Protein AF-F4S327-F1 (afdb_monomer)

Solvent-accessible surface area (backbone atoms only — not comparable to full-atom values): 8003 Å² total; per-residue (Å²): 135,53,72,69,57,54,55,49,52,53,52,51,50,54,51,50,44,52,51,53,43,50,54,42,54,59,46,53,75,54,45,74,57,50,72,74,72,38,61,61,38,46,97,85,44,85,45,46,71,58,32,51,51,44,48,45,53,50,34,20,69,54,61,69,42,65,58,43,91,78,76,52,58,66,73,73,80,48,72,47,36,44,50,41,55,52,51,44,50,47,54,48,54,67,28,57,28,98,57,45,70,56,53,60,67,42,46,64,57,53,52,49,51,51,52,52,51,43,45,70,80,37,71,80,70,76,56,49,72,82,70,57,76,69,72,76,87,123

Sequence (138 aa):
MSFQGMMNAIREFHRAEYKAVSQLFERMEEMHRIDYEVDHLEEDASNWTSWRNSTEDAIAWLTGVDDYLDVNRPIVATTVNLVIDRLALDIIRRTIHDNHDEIIREAPRARQAITCLRRHFDPYATGRLERGEGRLYR

Foldseek 3Di:
DDPVVVVVVVVVVVVVQVVLLVLLVVLVVVVVVLLVQAAAQDPVSPCVVVNVVSLQVSLCVNLVFHPCVHPRQDDPPGPSSVSSNVVSVVSCQSRHDPCVVVVVVCVVVVVVVVVVVCCVVPVPPPCCVVVVVPPPDD

pLDDT: mean 80.79, std 10.5, range [40.31, 92.25]

Mean predicted aligned error: 11.02 Å

Secondary structure (DSSP, 8-state):
--HHHHHHHHHHHHHHHHHHHHHHHHHHHTHHHHHHHSPPPPTT-TTHHHHHHHHHHHHHHHHS-TTTTTT-PPPS-SHHHHHHHHHHHHHHHHHH-TTHHHHHHHHHHHHHHHHHHHHHH-TT--STTTTTTT----

Structure (mmCIF, N/CA/C/O backbone):
data_AF-F4S327-F1
#
_entry.id   AF-F4S327-F1
#
loop_
_atom_site.group_PDB
_atom_site.id
_atom_site.type_symbol
_atom_site.label_atom_id
_atom_site.label_alt_id
_atom_site.label_comp_id
_atom_site.label_asym_id
_atom_site.label_entity_id
_atom_site.label_seq_id
_atom_site.pdbx_PDB_ins_code
_atom_site.Cartn_x
_atom_site.Cartn_y
_atom_site.Cartn_z
_atom_site.occupancy
_atom_site.B_iso_or_equiv
_atom_site.auth_seq_id
_atom_site.auth_comp_id
_atom_site.auth_asym_id
_atom_site.auth_atom_id
_atom_site.pdbx_PDB_model_num
ATOM 1 N N . MET A 1 1 ? -11.753 17.635 34.214 1.00 61.19 1 MET A N 1
ATOM 2 C CA . MET A 1 1 ? -11.743 16.262 33.662 1.00 61.19 1 MET A CA 1
ATOM 3 C C . MET A 1 1 ? -11.314 15.326 34.788 1.00 61.19 1 MET A C 1
ATOM 5 O O . MET A 1 1 ? -10.283 15.598 35.388 1.00 61.19 1 MET A O 1
ATOM 9 N N . SER A 1 2 ? -12.124 14.337 35.180 1.00 90.88 2 SER A N 1
ATOM 10 C CA . SER A 1 2 ? -11.801 13.467 36.326 1.00 90.88 2 SER A CA 1
ATOM 11 C C . SER A 1 2 ? -10.845 12.340 35.919 1.00 90.88 2 SER A C 1
ATOM 13 O O . SER A 1 2 ? -10.860 11.906 34.769 1.00 90.88 2 SER A O 1
ATOM 15 N N . PHE A 1 3 ? -10.044 11.836 36.864 1.00 86.94 3 PHE A N 1
ATOM 16 C CA . PHE A 1 3 ? -9.153 10.688 36.640 1.00 86.94 3 PHE A CA 1
ATOM 17 C C . PHE A 1 3 ? -9.917 9.463 36.105 1.00 86.94 3 PHE A C 1
ATOM 19 O O . PHE A 1 3 ? -9.490 8.830 35.144 1.00 86.94 3 PHE A O 1
ATOM 26 N N . GLN A 1 4 ? -11.111 9.197 36.649 1.00 88.25 4 GLN A N 1
ATOM 27 C CA . GLN A 1 4 ? -11.998 8.134 36.167 1.00 88.25 4 GLN A CA 1
ATOM 28 C C . GLN A 1 4 ? -12.447 8.359 34.712 1.00 88.25 4 GLN A C 1
ATOM 30 O O . GLN A 1 4 ? -12.478 7.416 33.926 1.00 88.25 4 GLN A O 1
ATOM 35 N N . GLY A 1 5 ? -12.761 9.605 34.336 1.00 86.38 5 GLY A N 1
ATOM 36 C CA . GLY A 1 5 ? -13.117 9.958 32.959 1.00 86.38 5 GLY A CA 1
ATOM 37 C C . GLY A 1 5 ? -11.954 9.760 31.986 1.00 86.38 5 GLY A C 1
ATOM 38 O O . GLY A 1 5 ? -12.148 9.216 30.905 1.00 86.38 5 GLY A O 1
ATOM 39 N N . MET A 1 6 ? -10.735 10.118 32.400 1.00 87.19 6 MET A N 1
ATOM 40 C CA . MET A 1 6 ? -9.518 9.904 31.610 1.00 87.19 6 MET A CA 1
ATOM 41 C C . MET A 1 6 ? -9.233 8.409 31.396 1.00 87.19 6 MET A C 1
ATOM 43 O O . MET A 1 6 ? -8.991 7.984 30.271 1.00 87.19 6 MET A O 1
ATOM 47 N N . MET A 1 7 ? -9.333 7.592 32.449 1.00 91.44 7 MET A N 1
ATOM 48 C CA . MET A 1 7 ? -9.129 6.141 32.352 1.00 91.44 7 MET A CA 1
ATOM 49 C C . MET A 1 7 ? -10.174 5.449 31.469 1.00 91.44 7 MET A C 1
ATOM 51 O O . MET A 1 7 ? -9.843 4.502 30.754 1.00 91.44 7 MET A O 1
ATOM 55 N N . ASN A 1 8 ? -11.426 5.915 31.491 1.00 91.19 8 ASN A N 1
ATOM 56 C CA . ASN A 1 8 ? -12.463 5.406 30.594 1.00 91.19 8 ASN A CA 1
ATOM 57 C C . ASN A 1 8 ? -12.175 5.777 29.133 1.00 91.19 8 ASN A C 1
ATOM 59 O O . ASN A 1 8 ? -12.229 4.896 28.281 1.00 91.19 8 ASN A O 1
ATOM 63 N N . ALA A 1 9 ? -11.771 7.022 28.863 1.00 87.44 9 ALA A N 1
ATOM 64 C CA . ALA A 1 9 ? -11.407 7.466 27.517 1.00 87.44 9 ALA A CA 1
ATOM 65 C C . ALA A 1 9 ? -10.223 6.668 26.938 1.00 87.44 9 ALA A C 1
ATOM 67 O O . ALA A 1 9 ? -10.273 6.234 25.790 1.00 87.44 9 ALA A O 1
ATOM 68 N N . ILE A 1 10 ? -9.191 6.394 27.747 1.00 87.50 10 ILE A N 1
ATOM 69 C CA . ILE A 1 10 ? -8.048 5.557 27.341 1.00 87.50 10 ILE A CA 1
ATOM 70 C C . ILE A 1 10 ? -8.506 4.133 26.987 1.00 87.50 10 ILE A C 1
ATOM 72 O O . ILE A 1 10 ? -8.095 3.572 25.973 1.00 87.50 10 ILE A O 1
ATOM 76 N N . ARG A 1 11 ? -9.385 3.533 27.800 1.00 90.31 11 ARG A N 1
ATOM 77 C CA . ARG A 1 11 ? -9.910 2.183 27.533 1.00 90.31 11 ARG A CA 1
ATOM 78 C C . ARG A 1 11 ? -10.760 2.124 26.270 1.00 90.31 11 ARG A C 1
ATOM 80 O O . ARG A 1 11 ? -10.669 1.143 25.536 1.00 90.31 11 ARG A O 1
ATOM 87 N N . GLU A 1 12 ? -11.597 3.127 26.035 1.00 91.62 12 GLU A N 1
ATOM 88 C CA . GLU A 1 12 ? -12.409 3.217 24.820 1.00 91.62 12 GLU A CA 1
ATOM 89 C C . GLU A 1 12 ? -11.533 3.370 23.579 1.00 91.62 12 GLU A C 1
ATOM 91 O O . GLU A 1 12 ? -11.734 2.638 22.611 1.00 91.62 12 GLU A O 1
ATOM 96 N N . PHE A 1 13 ? -10.507 4.222 23.648 1.00 88.19 13 PHE A N 1
ATOM 97 C CA . PHE A 1 13 ? -9.531 4.390 22.576 1.00 88.19 13 PHE A CA 1
ATOM 98 C C . PHE A 1 13 ? -8.834 3.069 22.220 1.00 88.19 13 PHE A C 1
ATOM 100 O O . PHE A 1 13 ? -8.895 2.635 21.072 1.00 88.19 13 PHE A O 1
ATOM 107 N N . HIS A 1 14 ? -8.269 2.359 23.202 1.00 87.56 14 HIS A N 1
ATOM 108 C CA . HIS A 1 14 ? -7.599 1.079 22.939 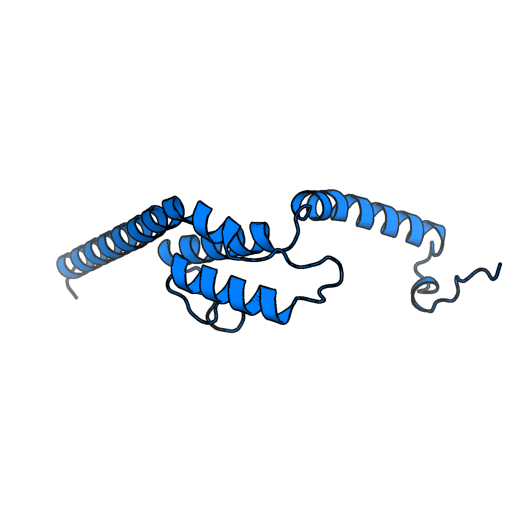1.00 87.56 14 HIS A CA 1
ATOM 109 C C . HIS A 1 14 ? -8.542 -0.003 22.403 1.00 87.56 14 HIS A C 1
ATOM 111 O O . HIS A 1 14 ? -8.143 -0.812 21.568 1.00 87.56 14 HIS A O 1
ATOM 117 N N . ARG A 1 15 ? -9.800 -0.034 22.859 1.00 90.81 15 ARG A N 1
ATOM 118 C CA . ARG A 1 15 ? -10.804 -0.959 22.310 1.00 90.81 15 ARG A CA 1
ATOM 119 C C . ARG A 1 15 ? -11.125 -0.642 20.854 1.00 90.81 15 ARG A C 1
ATOM 121 O O . ARG A 1 15 ? -11.276 -1.571 20.063 1.00 90.81 15 ARG A O 1
ATOM 128 N N . ALA A 1 16 ? -11.235 0.639 20.510 1.00 89.56 16 ALA A N 1
ATOM 129 C CA . ALA A 1 16 ? -11.465 1.072 19.139 1.00 89.56 16 ALA A CA 1
ATOM 130 C C . ALA A 1 16 ? -10.275 0.711 18.238 1.00 89.56 16 ALA A C 1
ATOM 132 O O . ALA A 1 16 ? -10.485 0.109 17.187 1.00 89.56 16 ALA A O 1
ATOM 133 N N . GLU A 1 17 ? -9.042 0.982 18.681 1.00 88.31 17 GLU A N 1
ATOM 134 C CA . GLU A 1 17 ? -7.831 0.590 17.949 1.00 88.31 17 GLU A CA 1
ATOM 135 C C . GLU A 1 17 ? -7.757 -0.923 17.740 1.00 88.31 17 GLU A C 1
ATOM 137 O O . GLU A 1 17 ? -7.559 -1.375 16.616 1.00 88.31 17 GLU A O 1
ATOM 142 N N . TYR A 1 18 ? -7.969 -1.716 18.794 1.00 89.56 18 TYR A N 1
ATOM 143 C CA . TYR A 1 18 ? -7.938 -3.175 18.696 1.00 89.56 18 TYR A CA 1
ATOM 144 C C . TYR A 1 18 ? -8.964 -3.703 17.689 1.00 89.56 18 TYR A C 1
ATOM 146 O O . TYR A 1 18 ? -8.645 -4.566 16.869 1.00 89.56 18 TYR A O 1
ATOM 154 N N . LYS A 1 19 ? -10.193 -3.171 17.720 1.00 92.25 19 LYS A N 1
ATOM 155 C CA . LYS A 1 19 ? -11.249 -3.569 16.785 1.00 92.25 19 LYS A CA 1
ATOM 156 C C . LYS A 1 19 ? -10.890 -3.203 15.344 1.00 92.25 19 LYS A C 1
ATOM 158 O O . LYS A 1 19 ? -11.057 -4.039 14.464 1.00 92.25 19 LYS A O 1
ATOM 163 N N . ALA A 1 20 ? -10.380 -1.994 15.114 1.00 88.88 20 ALA A N 1
ATOM 164 C CA . ALA A 1 20 ? -9.966 -1.546 13.787 1.00 88.88 20 ALA A CA 1
ATOM 165 C C . ALA A 1 20 ? -8.815 -2.402 13.233 1.00 88.88 20 ALA A C 1
ATOM 167 O O . ALA A 1 20 ? -8.884 -2.872 12.103 1.00 88.88 20 ALA A O 1
ATOM 168 N N . VAL A 1 21 ? -7.796 -2.678 14.052 1.00 89.25 21 VAL A N 1
ATOM 169 C CA . VAL A 1 21 ? -6.684 -3.559 13.671 1.00 89.25 21 VAL A CA 1
ATOM 170 C C . VAL A 1 21 ? -7.178 -4.971 13.355 1.00 89.25 21 VAL A C 1
ATOM 172 O O . VAL A 1 21 ? -6.779 -5.536 12.344 1.00 89.25 21 VAL A O 1
ATOM 175 N N . SER A 1 22 ? -8.074 -5.527 14.173 1.00 89.00 22 SER A N 1
ATOM 176 C CA . SER A 1 22 ? -8.621 -6.873 13.940 1.00 89.00 22 SER A CA 1
ATOM 177 C C . SER A 1 22 ? -9.361 -6.960 12.601 1.00 89.00 22 SER A C 1
ATOM 179 O O . SER A 1 22 ? -9.140 -7.898 11.848 1.00 89.00 22 SER A O 1
ATOM 181 N N . GLN A 1 23 ? -10.157 -5.942 12.255 1.00 89.50 23 GLN A N 1
ATOM 182 C CA . GLN A 1 23 ? -10.851 -5.875 10.963 1.00 89.50 23 GLN A CA 1
ATOM 183 C C . GLN A 1 23 ? -9.886 -5.782 9.775 1.00 89.50 23 GLN A C 1
ATOM 185 O O . GLN A 1 23 ? -10.134 -6.385 8.735 1.00 89.50 23 GLN A O 1
ATOM 190 N N . LEU A 1 24 ? -8.780 -5.045 9.915 1.00 88.94 24 LEU A N 1
ATOM 191 C CA . LEU A 1 24 ? -7.744 -4.988 8.879 1.00 88.94 24 LEU A CA 1
ATOM 192 C C . LEU A 1 24 ? -7.086 -6.358 8.671 1.00 88.94 24 LEU A C 1
ATOM 194 O O . LEU A 1 24 ? -6.872 -6.760 7.531 1.00 88.94 24 LEU A O 1
ATOM 198 N N . PHE A 1 25 ? -6.812 -7.094 9.751 1.00 86.50 25 PHE A N 1
ATOM 199 C CA . PHE A 1 25 ? -6.279 -8.455 9.660 1.00 86.50 25 PHE A CA 1
ATOM 200 C C . PHE A 1 25 ? -7.272 -9.440 9.038 1.00 86.50 25 PHE A C 1
ATOM 202 O O . PHE A 1 25 ? -6.858 -10.263 8.233 1.00 86.50 25 PHE A O 1
ATOM 209 N N . GLU A 1 26 ? -8.567 -9.337 9.340 1.00 87.50 26 GLU A N 1
ATOM 210 C CA . GLU A 1 26 ? -9.593 -10.148 8.668 1.00 87.50 26 GLU A CA 1
ATOM 211 C C . GLU A 1 26 ? -9.583 -9.901 7.150 1.00 87.50 26 GLU A C 1
ATOM 213 O O . GLU A 1 26 ? -9.583 -10.846 6.366 1.00 87.50 26 GLU A O 1
ATOM 218 N N . ARG A 1 27 ? -9.469 -8.639 6.711 1.00 83.44 27 ARG A N 1
ATOM 219 C CA . ARG A 1 27 ? -9.353 -8.315 5.278 1.00 83.44 27 ARG A CA 1
ATOM 220 C C . ARG A 1 27 ? -8.049 -8.813 4.652 1.00 83.44 27 ARG A C 1
ATOM 222 O O . ARG A 1 27 ? -8.041 -9.156 3.474 1.00 83.44 27 ARG A O 1
ATOM 229 N N . MET A 1 28 ? -6.955 -8.899 5.415 1.00 81.12 28 MET A N 1
ATOM 230 C CA . MET A 1 28 ? -5.713 -9.505 4.919 1.00 81.12 28 MET A CA 1
ATOM 231 C C . MET A 1 28 ? -5.872 -10.979 4.554 1.00 81.12 28 MET A C 1
ATOM 233 O O . MET A 1 28 ? -5.159 -11.459 3.675 1.00 81.12 28 MET A O 1
ATOM 237 N N . GLU A 1 29 ? -6.766 -11.722 5.207 1.00 82.44 29 GLU A N 1
ATOM 238 C CA . GLU A 1 29 ? -6.988 -13.129 4.847 1.00 82.44 29 GLU A CA 1
ATOM 239 C C . GLU A 1 29 ? -7.509 -13.256 3.405 1.00 82.44 29 GLU A C 1
ATOM 241 O O . GLU A 1 29 ? -7.234 -14.240 2.714 1.00 82.44 29 GLU A O 1
ATOM 246 N N . GLU A 1 30 ? -8.165 -12.211 2.900 1.00 78.06 30 GLU A N 1
ATOM 247 C CA . GLU A 1 30 ? -8.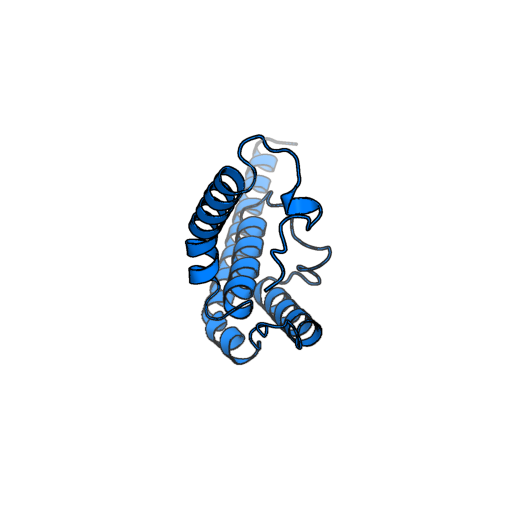640 -12.096 1.523 1.00 78.06 30 GLU A CA 1
ATOM 248 C C . GLU A 1 30 ? -7.601 -11.511 0.548 1.00 78.06 30 GLU A C 1
ATOM 250 O O . GLU A 1 30 ? -7.864 -11.440 -0.651 1.00 78.06 30 GLU A O 1
ATOM 255 N N . MET A 1 31 ? -6.398 -11.151 1.011 1.00 74.50 31 MET A N 1
ATOM 256 C CA . MET A 1 31 ? -5.352 -10.502 0.201 1.00 74.50 31 MET A CA 1
ATOM 257 C C . MET A 1 31 ? -4.895 -11.348 -0.995 1.00 74.50 31 MET A C 1
ATOM 259 O O . MET A 1 31 ? -4.488 -10.808 -2.016 1.00 74.50 31 MET A O 1
ATOM 263 N N . HIS A 1 32 ? -5.049 -12.672 -0.918 1.00 70.25 32 HIS A N 1
ATOM 264 C CA . HIS A 1 32 ? -4.800 -13.573 -2.044 1.00 70.25 32 HIS A CA 1
ATOM 265 C C . HIS A 1 32 ? -5.669 -13.267 -3.274 1.00 70.25 32 HIS A C 1
ATOM 267 O O . HIS A 1 32 ? -5.301 -13.685 -4.360 1.00 70.25 32 HIS A O 1
ATOM 273 N N . ARG A 1 33 ? -6.813 -12.579 -3.128 1.00 69.44 33 ARG A N 1
ATOM 274 C CA . ARG A 1 33 ? -7.661 -12.140 -4.251 1.00 69.44 33 ARG A CA 1
ATOM 275 C C . ARG A 1 33 ? -7.082 -10.926 -4.974 1.00 69.44 33 ARG A C 1
ATOM 277 O O . ARG A 1 33 ? -7.178 -10.855 -6.191 1.00 69.44 33 ARG A O 1
ATOM 284 N N . ILE A 1 34 ? -6.437 -10.025 -4.232 1.00 67.50 34 ILE A N 1
ATOM 285 C CA . ILE A 1 34 ? -5.791 -8.820 -4.771 1.00 67.50 34 ILE A CA 1
ATOM 286 C C . ILE A 1 34 ? -4.639 -9.208 -5.703 1.00 67.50 34 ILE A C 1
ATOM 288 O O . ILE A 1 34 ? -4.518 -8.647 -6.788 1.00 67.50 34 ILE A O 1
ATOM 292 N N . ASP A 1 35 ? -3.858 -10.224 -5.320 1.00 63.75 35 ASP A N 1
ATOM 293 C CA . ASP A 1 35 ? -2.740 -10.745 -6.121 1.00 63.75 35 ASP A CA 1
ATOM 294 C C . ASP A 1 35 ? -3.184 -11.291 -7.503 1.00 63.75 35 ASP A C 1
ATOM 296 O O . ASP A 1 35 ? -2.346 -11.464 -8.381 1.00 63.75 35 ASP A O 1
ATOM 300 N N . TYR A 1 36 ? -4.482 -11.557 -7.725 1.00 61.06 36 TYR A N 1
ATOM 301 C CA . TYR A 1 36 ? -5.018 -11.970 -9.034 1.00 61.06 36 TYR A CA 1
ATOM 302 C C . TYR A 1 36 ? -5.651 -10.832 -9.845 1.00 61.06 36 TYR A C 1
ATOM 304 O O . TYR A 1 36 ? -5.882 -11.011 -11.040 1.00 61.06 36 TYR A O 1
ATOM 312 N N . GLU A 1 37 ? -5.982 -9.706 -9.214 1.00 70.62 37 GLU A N 1
ATOM 313 C CA . GLU A 1 37 ? -6.741 -8.613 -9.840 1.00 70.62 37 GLU A CA 1
ATOM 314 C C . GLU A 1 37 ? -5.870 -7.393 -10.172 1.00 70.62 37 GLU A C 1
ATOM 316 O O . GLU A 1 37 ? -6.263 -6.573 -11.001 1.00 70.62 37 GLU A O 1
ATOM 321 N N . VAL A 1 38 ? -4.688 -7.275 -9.558 1.00 78.69 38 VAL A N 1
ATOM 322 C CA . VAL A 1 38 ? -3.745 -6.179 -9.806 1.00 78.69 38 VAL A CA 1
ATOM 323 C C . VAL A 1 38 ? -2.597 -6.671 -10.680 1.00 78.69 38 VAL A C 1
ATOM 325 O O . VAL A 1 38 ? -1.793 -7.496 -10.252 1.00 78.69 38 VAL A O 1
ATOM 328 N N . ASP A 1 39 ? -2.503 -6.135 -11.897 1.00 76.06 39 ASP A N 1
ATOM 329 C CA . ASP A 1 39 ? -1.368 -6.396 -12.784 1.00 76.06 39 ASP A CA 1
ATOM 330 C C . ASP A 1 39 ? -0.059 -5.933 -12.135 1.00 76.06 39 ASP A C 1
ATOM 332 O O . ASP A 1 39 ? -0.020 -4.901 -11.462 1.00 76.06 39 ASP A O 1
ATOM 336 N N . HIS A 1 40 ? 1.034 -6.653 -12.379 1.00 85.00 40 HIS A N 1
ATOM 337 C CA . HIS A 1 40 ? 2.360 -6.182 -11.995 1.00 85.00 40 HIS A CA 1
ATOM 338 C C . HIS A 1 40 ? 2.791 -5.000 -12.873 1.00 85.00 40 HIS A C 1
ATOM 340 O O . HIS A 1 40 ? 2.458 -4.925 -14.060 1.00 85.00 40 HIS A O 1
ATOM 346 N N . LEU A 1 41 ? 3.551 -4.066 -12.304 1.00 84.00 41 LEU A N 1
ATOM 347 C CA . LEU A 1 41 ? 4.155 -2.981 -13.071 1.00 84.00 41 LEU A CA 1
ATOM 348 C C . LEU A 1 41 ? 5.206 -3.557 -14.033 1.00 84.00 41 LEU A C 1
ATOM 350 O O . LEU A 1 41 ? 6.112 -4.286 -13.623 1.00 84.00 41 LEU A O 1
ATOM 354 N N . GLU A 1 42 ? 5.083 -3.216 -15.313 1.00 82.38 42 GLU A N 1
ATOM 355 C CA . GLU A 1 42 ? 6.021 -3.645 -16.350 1.00 82.38 42 GLU A CA 1
ATOM 356 C C . GLU A 1 42 ? 7.409 -3.007 -16.158 1.00 82.38 42 GLU A C 1
ATOM 358 O O . GLU A 1 42 ? 7.539 -1.902 -15.625 1.00 82.38 42 GLU A O 1
ATOM 363 N N . GLU A 1 43 ? 8.463 -3.680 -16.634 1.00 80.44 43 GLU A N 1
ATOM 364 C CA . GLU A 1 43 ? 9.862 -3.231 -16.501 1.00 80.44 43 GLU A CA 1
ATOM 365 C C . GLU A 1 43 ? 10.127 -1.835 -17.090 1.00 80.44 43 GLU A C 1
ATOM 367 O O . GLU A 1 43 ? 10.956 -1.080 -16.575 1.00 80.44 43 GLU A O 1
ATOM 372 N N . ASP A 1 44 ? 9.434 -1.482 -18.172 1.00 80.88 44 ASP A N 1
ATOM 373 C CA . ASP A 1 44 ? 9.528 -0.181 -18.840 1.00 80.88 44 ASP A CA 1
ATOM 374 C C . ASP A 1 44 ? 8.494 0.838 -18.326 1.00 80.88 44 ASP A C 1
ATOM 376 O O . ASP A 1 44 ? 8.459 1.979 -18.795 1.00 80.88 44 ASP A O 1
ATOM 380 N N . ALA A 1 45 ? 7.678 0.431 -17.347 1.00 82.81 45 ALA A N 1
ATOM 381 C CA . ALA A 1 45 ? 6.552 1.167 -16.795 1.00 82.81 45 ALA A CA 1
ATOM 382 C C . ALA A 1 45 ? 5.487 1.573 -17.834 1.00 82.81 45 ALA A C 1
ATOM 384 O O . ALA A 1 45 ? 4.770 2.559 -17.621 1.00 82.81 45 ALA A O 1
ATOM 385 N N . SER A 1 46 ? 5.338 0.831 -18.941 1.00 86.81 46 SER A N 1
ATOM 386 C CA . SER A 1 46 ? 4.345 1.144 -19.982 1.00 86.81 46 SER A CA 1
ATOM 387 C C . SER A 1 46 ? 2.905 1.153 -19.441 1.00 86.81 46 SER A C 1
ATOM 389 O O . SER A 1 46 ? 2.073 1.958 -19.873 1.00 86.81 46 SER A O 1
ATOM 391 N N . ASN A 1 47 ? 2.633 0.323 -18.430 1.00 89.38 47 ASN A N 1
ATOM 392 C CA . ASN A 1 47 ? 1.336 0.183 -17.777 1.00 89.38 47 ASN A CA 1
ATOM 393 C C . ASN A 1 47 ? 1.182 1.030 -16.496 1.00 89.38 47 ASN A C 1
ATOM 395 O O . ASN A 1 47 ? 0.221 0.824 -15.754 1.00 89.38 47 ASN A O 1
ATOM 399 N N . TRP A 1 48 ? 2.062 2.012 -16.244 1.00 87.00 48 TRP A N 1
ATOM 400 C CA . TRP A 1 48 ? 2.097 2.813 -15.006 1.00 87.00 48 TRP A CA 1
ATOM 401 C C . TRP A 1 48 ? 0.730 3.325 -14.535 1.00 87.00 48 TRP A C 1
ATOM 403 O O . TRP A 1 48 ? 0.380 3.179 -13.367 1.00 87.00 48 TRP A O 1
ATOM 413 N N . THR A 1 49 ? -0.056 3.939 -15.425 1.00 88.56 49 THR A N 1
ATOM 414 C CA . THR A 1 49 ? -1.368 4.492 -15.055 1.00 88.56 49 THR A CA 1
ATOM 415 C C . THR A 1 49 ? -2.360 3.399 -14.671 1.00 88.56 49 THR A C 1
ATOM 417 O O . THR A 1 49 ? -3.124 3.592 -13.729 1.00 88.56 49 THR A O 1
ATOM 420 N N . SER A 1 50 ? -2.337 2.263 -15.374 1.00 88.38 50 SER A N 1
ATOM 421 C CA . SER A 1 50 ? -3.198 1.120 -15.064 1.00 88.38 50 SER A CA 1
ATOM 422 C C . SER A 1 50 ? -2.825 0.540 -13.705 1.00 88.38 50 SER A C 1
ATOM 424 O O . SER A 1 50 ? -3.666 0.514 -12.812 1.00 88.38 50 SER A O 1
ATOM 426 N N . TRP A 1 51 ? -1.540 0.213 -13.526 1.00 90.50 51 TRP A N 1
ATOM 427 C CA . TRP A 1 51 ? -0.985 -0.299 -12.275 1.00 90.50 51 TRP A CA 1
ATOM 428 C C . TRP A 1 51 ? -1.297 0.614 -11.090 1.00 90.50 51 TRP A C 1
ATOM 430 O O . TRP A 1 51 ? -1.744 0.146 -10.047 1.00 90.50 51 TRP A O 1
ATOM 440 N N . ARG A 1 52 ? -1.089 1.928 -11.241 1.00 89.69 52 ARG A N 1
ATOM 441 C CA . ARG A 1 52 ? -1.339 2.904 -10.175 1.00 89.69 52 ARG A CA 1
ATOM 442 C C . ARG A 1 52 ? -2.803 2.907 -9.758 1.00 89.69 52 ARG A C 1
ATOM 444 O O . ARG A 1 52 ? -3.067 2.887 -8.565 1.00 89.69 52 ARG A O 1
ATOM 451 N N . ASN A 1 53 ? -3.732 2.914 -10.714 1.00 90.19 53 ASN A N 1
ATOM 452 C CA . ASN A 1 53 ? -5.162 2.934 -10.409 1.00 90.19 53 ASN A CA 1
ATOM 453 C C . ASN A 1 53 ? -5.612 1.628 -9.739 1.00 90.19 53 ASN A C 1
ATOM 455 O O . ASN A 1 53 ? -6.251 1.676 -8.696 1.00 90.19 53 ASN A O 1
ATOM 459 N N . SER A 1 54 ? -5.218 0.468 -10.274 1.00 89.81 54 SER A N 1
ATOM 460 C CA . SER A 1 54 ? -5.585 -0.829 -9.687 1.00 89.81 54 SER A CA 1
ATOM 461 C C . SER A 1 54 ? -4.939 -1.059 -8.317 1.00 89.81 54 SER A C 1
ATOM 463 O O . SER A 1 54 ? -5.558 -1.626 -7.421 1.00 89.81 54 SER A O 1
ATOM 465 N N . THR A 1 55 ? -3.704 -0.588 -8.127 1.00 89.56 55 THR A N 1
ATOM 466 C CA . THR A 1 55 ? -3.008 -0.645 -6.834 1.00 89.56 55 THR A CA 1
ATOM 467 C C . THR A 1 55 ? -3.667 0.277 -5.813 1.00 89.56 55 THR A C 1
ATOM 469 O O . THR A 1 55 ? -3.824 -0.113 -4.659 1.00 89.56 55 THR A O 1
ATOM 472 N N . GLU A 1 56 ? -4.078 1.478 -6.221 1.00 90.75 56 GLU A N 1
ATOM 473 C CA . GLU A 1 56 ? -4.814 2.412 -5.367 1.00 90.75 56 GLU A CA 1
ATOM 474 C C . GLU A 1 56 ? -6.157 1.817 -4.926 1.00 90.75 56 GLU A C 1
ATOM 476 O O . GLU A 1 56 ? -6.434 1.764 -3.729 1.00 90.75 56 GLU A O 1
ATOM 481 N N . ASP A 1 57 ? -6.932 1.257 -5.860 1.00 90.62 57 ASP A N 1
ATOM 482 C CA . ASP A 1 57 ? -8.203 0.588 -5.560 1.00 90.62 57 ASP A CA 1
ATOM 483 C C . ASP A 1 57 ? -8.010 -0.586 -4.584 1.00 90.62 57 ASP A C 1
ATOM 485 O O . ASP A 1 57 ? -8.776 -0.751 -3.629 1.00 90.62 57 ASP A O 1
ATOM 489 N N . ALA A 1 58 ? -6.950 -1.379 -4.767 1.00 89.44 58 ALA A N 1
ATOM 490 C CA . ALA A 1 58 ? -6.607 -2.474 -3.865 1.00 89.44 58 ALA A CA 1
ATOM 491 C C . ALA A 1 58 ? -6.232 -1.987 -2.455 1.00 89.44 58 ALA A C 1
ATOM 493 O O . ALA A 1 58 ? -6.667 -2.568 -1.453 1.00 89.44 58 ALA A O 1
ATOM 494 N N . ILE A 1 59 ? -5.446 -0.911 -2.358 1.00 90.62 59 ILE A N 1
ATOM 495 C CA . ILE A 1 59 ? 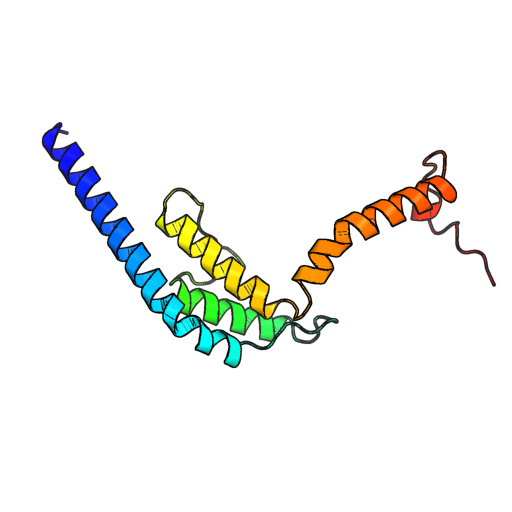-5.075 -0.297 -1.078 1.00 90.62 59 ILE A CA 1
ATOM 496 C C . ILE A 1 59 ? -6.315 0.268 -0.383 1.00 90.62 59 ILE A C 1
ATOM 498 O O . ILE A 1 59 ? -6.502 0.013 0.812 1.00 90.62 59 ILE A O 1
ATOM 502 N N . ALA A 1 60 ? -7.173 0.983 -1.106 1.00 91.00 60 ALA A N 1
ATOM 503 C CA . ALA A 1 60 ? -8.403 1.559 -0.579 1.00 91.00 60 ALA A CA 1
ATOM 504 C C . ALA A 1 60 ? -9.364 0.472 -0.087 1.00 91.00 60 ALA A C 1
ATOM 506 O O . ALA A 1 60 ? -9.888 0.554 1.026 1.00 91.00 60 ALA A O 1
ATOM 507 N N . TRP A 1 61 ? -9.527 -0.612 -0.844 1.00 89.19 61 TRP A N 1
ATOM 508 C CA . TRP A 1 61 ? -10.346 -1.747 -0.430 1.00 89.19 61 TRP A CA 1
ATOM 509 C C . TRP A 1 61 ? -9.817 -2.411 0.851 1.00 89.19 61 TRP A C 1
ATOM 511 O O . TRP A 1 61 ? -10.570 -2.632 1.810 1.00 89.19 61 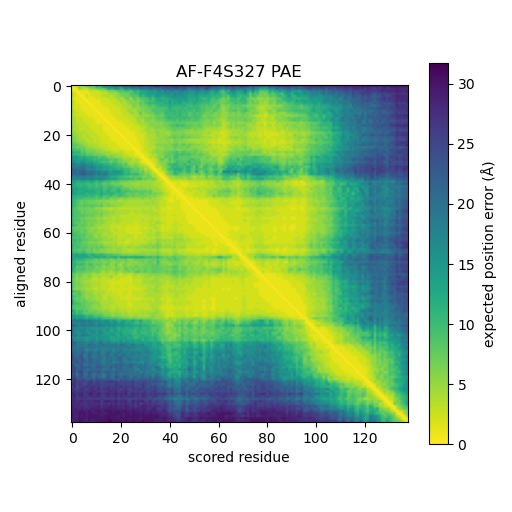TRP A O 1
ATOM 521 N N . LEU A 1 62 ? -8.507 -2.676 0.909 1.00 88.38 62 LEU A N 1
ATOM 522 C CA . LEU A 1 62 ? -7.896 -3.369 2.041 1.00 88.38 62 LEU A CA 1
ATOM 523 C C . LEU A 1 62 ? -7.887 -2.489 3.298 1.00 88.38 62 LEU A C 1
ATOM 525 O O . LEU A 1 62 ? -8.290 -2.925 4.379 1.00 88.38 62 LEU A O 1
ATOM 529 N N . THR A 1 63 ? -7.453 -1.239 3.158 1.00 89.00 63 THR A N 1
ATOM 530 C CA . THR A 1 63 ? -7.149 -0.352 4.289 1.00 89.00 63 THR A CA 1
ATOM 531 C C . THR A 1 63 ? -8.254 0.648 4.621 1.00 89.00 63 THR A C 1
ATOM 533 O O . THR A 1 63 ? -8.298 1.154 5.743 1.00 89.00 63 THR A O 1
ATOM 536 N N . GLY A 1 64 ? -9.163 0.915 3.681 1.00 88.75 64 GLY A N 1
ATOM 537 C CA . GLY A 1 64 ? -10.170 1.973 3.780 1.00 88.75 64 GLY A CA 1
ATOM 538 C C . GLY A 1 64 ? -9.622 3.387 3.567 1.00 88.75 64 GLY A C 1
ATOM 539 O O . GLY A 1 64 ? -10.303 4.341 3.936 1.00 88.75 64 GLY A O 1
ATOM 540 N N . VAL A 1 65 ? -8.396 3.530 3.052 1.00 89.56 65 VAL A N 1
ATOM 541 C CA . VAL A 1 65 ? -7.774 4.827 2.755 1.00 89.56 65 VAL A CA 1
ATOM 542 C C . VAL A 1 65 ? -7.739 5.040 1.250 1.00 89.56 65 VAL A C 1
ATOM 544 O O . VAL A 1 65 ? -6.976 4.373 0.559 1.00 89.56 65 VAL A O 1
ATOM 547 N N . ASP A 1 66 ? -8.540 5.991 0.780 1.00 91.00 66 ASP A N 1
ATOM 548 C CA . ASP A 1 66 ? -8.533 6.457 -0.608 1.00 91.00 66 ASP A CA 1
ATOM 549 C C . ASP A 1 66 ? -7.352 7.411 -0.852 1.00 91.00 66 ASP A C 1
ATOM 551 O O . ASP A 1 66 ? -6.959 8.146 0.057 1.00 91.00 66 ASP A O 1
ATOM 555 N N . ASP A 1 67 ? -6.823 7.457 -2.073 1.00 87.81 67 ASP A N 1
ATOM 556 C CA . ASP A 1 67 ? -5.697 8.306 -2.507 1.00 87.81 67 ASP A CA 1
ATOM 557 C C . ASP A 1 67 ? -4.423 8.166 -1.640 1.00 87.81 67 ASP A C 1
ATOM 559 O O . ASP A 1 67 ? -3.698 9.141 -1.375 1.00 87.81 67 ASP A O 1
ATOM 563 N N . TYR A 1 68 ? -4.139 6.952 -1.170 1.00 91.62 68 TYR A N 1
ATOM 564 C CA . TYR A 1 68 ? -2.965 6.597 -0.382 1.00 91.62 68 TYR A CA 1
ATOM 565 C C . TYR A 1 68 ? -1.651 6.895 -1.117 1.00 91.62 68 TYR A C 1
ATOM 567 O O . TYR A 1 68 ? -0.713 7.400 -0.490 1.00 91.62 68 TYR A O 1
ATOM 575 N N . LEU A 1 69 ? -1.551 6.592 -2.420 1.00 86.75 69 LEU A N 1
ATOM 576 C CA . LEU A 1 69 ? -0.321 6.803 -3.197 1.00 86.75 69 LEU A CA 1
ATOM 577 C C . LEU A 1 69 ? -0.027 8.286 -3.466 1.00 86.75 69 LEU A C 1
ATOM 579 O O . LEU A 1 69 ? 1.119 8.620 -3.776 1.00 86.75 69 LEU A O 1
ATOM 583 N N . ASP A 1 70 ? -1.023 9.164 -3.316 1.00 85.12 70 ASP A N 1
ATOM 584 C CA . ASP A 1 70 ? -0.909 10.587 -3.639 1.00 85.12 70 ASP A CA 1
ATOM 585 C C . ASP A 1 70 ? -0.789 11.487 -2.413 1.00 85.12 70 ASP A C 1
ATOM 587 O O . ASP A 1 70 ? 0.215 12.183 -2.242 1.00 85.12 70 ASP A O 1
ATOM 591 N N . VAL A 1 71 ? -1.828 11.526 -1.580 1.00 80.12 71 VAL A N 1
ATOM 592 C CA . VAL A 1 71 ? -1.994 12.604 -0.589 1.00 80.12 71 VAL A CA 1
ATOM 593 C C . VAL A 1 71 ? -2.443 12.120 0.779 1.00 80.12 71 VAL A C 1
ATOM 595 O O . VAL A 1 71 ? -2.090 12.746 1.778 1.00 80.12 71 VAL A O 1
ATOM 598 N N . ASN A 1 72 ? -3.156 10.999 0.860 1.00 87.38 72 ASN A N 1
ATOM 599 C CA . ASN A 1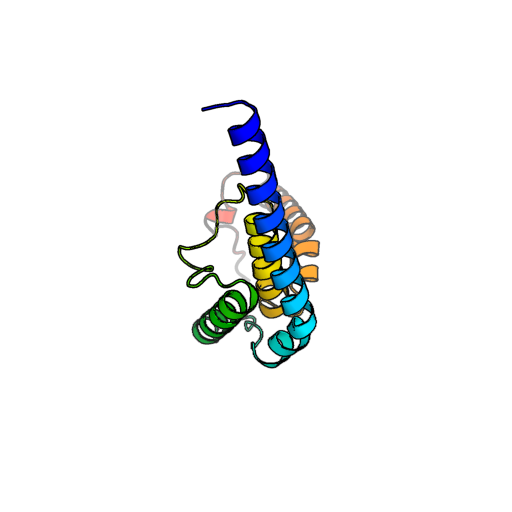 72 ? -3.821 10.576 2.092 1.00 87.38 72 ASN A CA 1
ATOM 600 C C . ASN A 1 72 ? -3.028 9.549 2.899 1.00 87.38 72 ASN A C 1
ATOM 602 O O . ASN A 1 72 ? -3.571 8.906 3.802 1.00 87.38 72 ASN A O 1
ATOM 606 N N . ARG A 1 73 ? -1.726 9.407 2.628 1.00 86.00 73 ARG A N 1
ATOM 607 C CA . ARG A 1 73 ? -0.870 8.518 3.411 1.00 86.00 73 ARG A CA 1
ATOM 608 C C . ARG A 1 73 ? -0.936 8.899 4.901 1.00 86.00 73 ARG A C 1
ATOM 610 O O . ARG A 1 73 ? -0.572 10.022 5.267 1.00 86.00 73 ARG A O 1
ATOM 617 N N . PRO A 1 74 ? -1.370 7.987 5.786 1.00 84.25 74 PRO A N 1
ATOM 618 C CA . PRO A 1 74 ? -1.589 8.317 7.181 1.00 84.25 74 PRO A CA 1
ATOM 619 C C . PRO A 1 74 ? -0.264 8.595 7.891 1.00 84.25 74 PRO A C 1
ATOM 621 O O . PRO A 1 74 ? 0.718 7.864 7.759 1.00 84.25 74 PRO A O 1
ATOM 624 N N . ILE A 1 75 ? -0.251 9.632 8.728 1.00 88.94 75 ILE A N 1
ATOM 625 C CA . ILE A 1 75 ? 0.861 9.868 9.649 1.00 88.94 75 ILE A CA 1
ATOM 626 C C . ILE A 1 75 ? 0.835 8.754 10.700 1.00 88.94 75 ILE A C 1
ATOM 628 O O . ILE A 1 75 ? -0.162 8.577 11.407 1.00 88.94 75 ILE A O 1
ATOM 632 N N . VAL A 1 76 ? 1.931 8.004 10.819 1.00 86.56 76 VAL A N 1
ATOM 633 C CA . VAL A 1 76 ? 2.051 6.876 11.753 1.00 86.56 76 VAL A CA 1
ATOM 634 C C . VAL A 1 76 ? 2.162 7.389 13.194 1.00 86.56 76 VAL A C 1
ATOM 636 O O . VAL A 1 76 ? 3.248 7.537 13.748 1.00 86.56 76 VAL A O 1
ATOM 639 N N . ALA A 1 77 ? 1.010 7.693 13.788 1.00 86.81 77 ALA A N 1
ATOM 640 C CA . ALA A 1 77 ? 0.860 8.157 15.168 1.00 86.81 77 ALA A CA 1
ATOM 641 C C . ALA A 1 77 ? 0.103 7.152 16.057 1.00 86.81 77 ALA A C 1
ATOM 643 O O . ALA A 1 77 ? 0.115 7.279 17.278 1.00 86.81 77 ALA A O 1
ATOM 644 N N . THR A 1 78 ? -0.550 6.159 15.448 1.00 88.25 78 THR A N 1
ATOM 645 C CA . THR A 1 78 ? -1.376 5.137 16.107 1.00 88.25 78 THR A CA 1
ATOM 646 C C . THR A 1 78 ? -1.011 3.748 15.594 1.00 88.25 78 THR A C 1
ATOM 648 O O . THR A 1 78 ? -0.389 3.607 14.534 1.00 88.25 78 THR A O 1
ATOM 651 N N . THR A 1 79 ? -1.414 2.702 16.321 1.00 87.12 79 THR A N 1
ATOM 652 C CA . THR A 1 79 ? -1.187 1.321 15.869 1.00 87.12 79 THR A CA 1
ATOM 653 C C . THR A 1 79 ? -1.966 1.030 14.589 1.00 87.12 79 THR A C 1
ATOM 655 O O . THR A 1 79 ? -1.434 0.390 13.688 1.00 87.12 79 THR A O 1
ATOM 658 N N . VAL A 1 80 ? -3.184 1.561 14.468 1.00 90.44 80 VAL A N 1
ATOM 659 C CA . VAL A 1 80 ? -4.011 1.427 13.258 1.00 90.44 80 VAL A CA 1
ATOM 660 C C . VAL A 1 80 ? -3.292 2.004 12.037 1.00 90.44 80 VAL A C 1
ATOM 662 O O . VAL A 1 80 ? -3.162 1.316 11.028 1.00 90.44 80 VAL A O 1
ATOM 665 N N . ASN A 1 81 ? -2.749 3.221 12.145 1.00 88.50 81 ASN A N 1
ATOM 666 C CA . ASN A 1 81 ? -2.052 3.871 11.031 1.00 88.50 81 ASN A CA 1
ATOM 667 C C . ASN A 1 81 ? -0.783 3.111 10.631 1.00 88.50 81 ASN A C 1
ATOM 669 O O . ASN A 1 81 ? -0.460 3.042 9.450 1.00 88.50 81 ASN A O 1
ATOM 673 N N . LEU A 1 82 ? -0.078 2.515 11.601 1.00 88.31 82 LEU A N 1
ATOM 674 C CA . LEU A 1 82 ? 1.064 1.650 11.309 1.00 88.31 82 LEU A CA 1
ATOM 675 C C . LEU A 1 82 ? 0.638 0.410 10.520 1.00 88.31 82 LEU A C 1
ATOM 677 O O . LEU A 1 82 ? 1.323 0.042 9.571 1.00 88.31 82 LEU A O 1
ATOM 681 N N . VAL A 1 83 ? -0.460 -0.244 10.913 1.00 89.31 83 VAL A N 1
ATOM 682 C CA . VAL A 1 83 ? -0.959 -1.424 10.196 1.00 89.31 83 VAL A CA 1
ATOM 683 C C . VAL A 1 83 ? -1.360 -1.032 8.777 1.00 89.31 83 VAL A C 1
ATOM 685 O O . VAL A 1 83 ? -0.865 -1.651 7.845 1.00 89.31 83 VAL A O 1
ATOM 688 N N . ILE A 1 84 ? -2.136 0.040 8.597 1.00 89.81 84 ILE A N 1
ATOM 689 C CA . ILE A 1 84 ? -2.509 0.560 7.270 1.00 89.81 84 ILE A CA 1
ATOM 690 C C . ILE A 1 84 ? -1.274 0.788 6.388 1.00 89.81 84 ILE A C 1
ATOM 692 O O . ILE A 1 84 ? -1.216 0.266 5.277 1.00 89.81 84 ILE A O 1
ATOM 696 N N . ASP A 1 85 ? -0.262 1.503 6.895 1.00 90.00 85 ASP A N 1
ATOM 697 C CA . ASP A 1 85 ? 0.963 1.796 6.139 1.00 90.00 85 ASP A CA 1
ATOM 698 C C . ASP A 1 85 ? 1.697 0.510 5.730 1.00 90.00 85 ASP A C 1
ATOM 700 O O . ASP A 1 85 ? 2.188 0.385 4.609 1.00 90.00 85 ASP A O 1
ATOM 704 N N . ARG A 1 86 ? 1.736 -0.491 6.616 1.00 88.75 86 ARG A N 1
ATOM 705 C CA . ARG A 1 86 ? 2.375 -1.780 6.325 1.00 88.75 86 ARG A CA 1
ATOM 706 C C . ARG A 1 86 ? 1.611 -2.597 5.296 1.00 88.75 86 ARG A C 1
ATOM 708 O O . ARG A 1 86 ? 2.261 -3.207 4.456 1.00 88.75 86 ARG A O 1
ATOM 715 N N . LEU A 1 87 ? 0.284 -2.585 5.346 1.00 88.62 87 LEU A N 1
ATOM 716 C CA . LEU A 1 87 ? -0.562 -3.285 4.381 1.00 88.62 87 LEU A CA 1
ATOM 717 C C . LEU A 1 87 ? -0.449 -2.682 2.990 1.00 88.62 87 LEU A C 1
ATOM 719 O O . LEU A 1 87 ? -0.194 -3.401 2.029 1.00 88.62 87 LEU A O 1
ATOM 723 N N . ALA A 1 88 ? -0.558 -1.360 2.893 1.00 89.19 88 ALA A N 1
ATOM 724 C CA . ALA A 1 88 ? -0.423 -0.672 1.622 1.00 89.19 88 ALA A CA 1
ATOM 725 C C . ALA A 1 88 ? 0.967 -0.900 1.003 1.00 89.19 88 ALA A C 1
ATOM 727 O O . ALA A 1 88 ? 1.085 -1.192 -0.184 1.00 89.19 88 ALA A O 1
ATOM 728 N N . LEU A 1 89 ? 2.030 -0.849 1.815 1.00 87.50 89 LEU A N 1
ATOM 729 C CA . LEU A 1 89 ? 3.382 -1.167 1.350 1.00 87.50 89 LEU A CA 1
ATOM 730 C C . LEU A 1 89 ? 3.545 -2.629 0.916 1.00 87.50 89 LEU A C 1
ATOM 732 O O . LEU A 1 89 ? 4.353 -2.882 0.025 1.00 87.50 89 LEU A O 1
ATOM 736 N N . ASP A 1 90 ? 2.834 -3.578 1.528 1.00 86.81 90 ASP A N 1
ATOM 737 C CA . ASP A 1 90 ? 2.884 -4.984 1.111 1.00 86.81 90 ASP A CA 1
ATOM 738 C C . ASP A 1 90 ? 2.250 -5.174 -0.272 1.00 86.81 90 ASP A C 1
ATOM 740 O O . ASP A 1 90 ? 2.869 -5.795 -1.133 1.00 86.81 90 ASP A O 1
ATOM 744 N N . ILE A 1 91 ? 1.093 -4.547 -0.530 1.00 86.94 91 ILE A N 1
ATOM 745 C CA . ILE A 1 91 ? 0.456 -4.544 -1.861 1.00 86.94 91 ILE A CA 1
ATOM 746 C C . ILE A 1 91 ? 1.405 -3.948 -2.903 1.00 86.94 91 ILE A C 1
ATOM 748 O O . ILE A 1 91 ? 1.649 -4.558 -3.944 1.00 86.94 91 ILE A O 1
ATOM 752 N N . ILE A 1 92 ? 1.986 -2.777 -2.619 1.00 87.81 92 ILE A N 1
ATOM 753 C CA . ILE A 1 92 ? 2.923 -2.127 -3.545 1.00 87.81 92 ILE A CA 1
ATOM 754 C C . ILE A 1 92 ? 4.100 -3.060 -3.836 1.00 87.81 92 ILE A C 1
ATOM 756 O O . ILE A 1 92 ? 4.475 -3.234 -4.984 1.00 87.81 92 ILE A O 1
ATOM 760 N N . ARG A 1 93 ? 4.684 -3.702 -2.820 1.00 84.12 93 ARG A N 1
ATOM 761 C CA . ARG A 1 93 ? 5.822 -4.616 -3.012 1.00 84.12 93 ARG A CA 1
ATOM 762 C C . ARG A 1 93 ? 5.484 -5.826 -3.866 1.00 84.12 93 ARG A C 1
ATOM 764 O O . ARG A 1 93 ? 6.305 -6.219 -4.688 1.00 84.12 93 ARG A O 1
ATOM 771 N N . ARG A 1 94 ? 4.301 -6.404 -3.672 1.00 81.94 94 ARG A N 1
ATOM 772 C CA . ARG A 1 94 ? 3.837 -7.548 -4.461 1.00 81.94 94 ARG A CA 1
ATOM 773 C C . ARG A 1 94 ? 3.636 -7.173 -5.919 1.00 81.94 94 ARG A C 1
ATOM 775 O O . ARG A 1 94 ? 3.972 -7.964 -6.780 1.00 81.94 94 ARG A O 1
ATOM 782 N N . THR A 1 95 ? 3.169 -5.960 -6.190 1.00 85.19 95 THR A N 1
ATOM 783 C CA . THR A 1 95 ? 2.731 -5.543 -7.530 1.00 85.19 95 THR A CA 1
ATOM 784 C C . THR A 1 95 ? 3.767 -4.704 -8.286 1.00 85.19 95 THR A C 1
ATOM 786 O O . THR A 1 95 ? 3.638 -4.530 -9.490 1.00 85.19 95 THR A O 1
ATOM 789 N N . ILE A 1 96 ? 4.810 -4.174 -7.634 1.00 82.31 96 ILE A N 1
ATOM 790 C CA . ILE A 1 96 ? 5.760 -3.246 -8.278 1.00 82.31 96 ILE A CA 1
ATOM 791 C C . ILE A 1 96 ? 6.750 -3.923 -9.229 1.00 82.31 96 ILE A C 1
ATOM 793 O O . ILE A 1 96 ? 7.213 -3.275 -10.158 1.00 82.31 96 ILE A O 1
ATOM 797 N N . HIS A 1 97 ? 7.144 -5.172 -8.968 1.00 73.06 97 HIS A N 1
ATOM 798 C CA . HIS A 1 97 ? 7.981 -5.972 -9.866 1.00 73.06 97 HIS A CA 1
ATOM 799 C C . HIS A 1 97 ? 8.131 -7.401 -9.324 1.00 73.06 97 HIS A C 1
ATOM 801 O O . HIS A 1 97 ? 8.408 -7.569 -8.134 1.00 73.06 97 HIS A O 1
ATOM 807 N N . ASP A 1 98 ? 8.087 -8.423 -10.181 1.00 74.19 98 ASP A N 1
ATOM 808 C CA . ASP A 1 98 ? 8.246 -9.835 -9.773 1.00 74.19 98 ASP A CA 1
ATOM 809 C C . ASP A 1 98 ? 9.564 -10.088 -9.022 1.00 74.19 98 ASP A C 1
ATOM 811 O O . ASP A 1 98 ? 9.625 -10.809 -8.029 1.00 74.19 98 ASP A O 1
ATOM 815 N N . ASN A 1 99 ? 10.630 -9.418 -9.467 1.00 70.56 99 ASN A N 1
ATOM 816 C CA . ASN A 1 99 ? 11.978 -9.526 -8.897 1.00 70.56 99 ASN A CA 1
ATOM 817 C C . ASN A 1 99 ? 12.362 -8.350 -7.977 1.00 70.56 99 ASN A C 1
ATOM 819 O O . ASN A 1 99 ? 13.553 -8.086 -7.789 1.00 70.56 99 ASN A O 1
ATOM 823 N N . HIS A 1 100 ? 11.398 -7.601 -7.422 1.00 73.06 100 HIS A N 1
ATOM 824 C CA . HIS A 1 100 ? 11.709 -6.383 -6.655 1.00 73.06 100 HIS A CA 1
ATOM 825 C C . HIS A 1 100 ? 12.674 -6.643 -5.477 1.00 73.06 100 HIS A C 1
ATOM 827 O O . HIS A 1 100 ? 13.586 -5.848 -5.232 1.00 73.06 100 HIS A O 1
ATOM 833 N N . ASP A 1 101 ? 12.529 -7.777 -4.787 1.00 75.19 101 ASP A N 1
ATOM 834 C CA . ASP A 1 101 ? 13.386 -8.165 -3.662 1.00 75.19 101 ASP A CA 1
ATOM 835 C C . ASP A 1 101 ? 14.836 -8.400 -4.095 1.00 75.19 101 ASP A C 1
ATOM 837 O O . ASP A 1 101 ? 15.784 -8.006 -3.406 1.00 75.19 101 ASP A O 1
ATOM 841 N N . GLU A 1 102 ? 15.028 -9.015 -5.262 1.00 76.25 102 GLU A N 1
ATOM 842 C CA . GLU A 1 102 ? 16.351 -9.243 -5.832 1.00 76.25 102 GLU A CA 1
ATOM 843 C C . GLU A 1 102 ? 17.006 -7.919 -6.233 1.00 76.25 102 GLU A C 1
ATOM 845 O O . GLU A 1 102 ? 18.153 -7.666 -5.856 1.00 76.25 102 GLU A O 1
ATOM 850 N N . ILE A 1 103 ? 16.248 -7.019 -6.865 1.00 70.88 103 ILE A N 1
ATOM 851 C CA . ILE A 1 103 ? 16.705 -5.671 -7.227 1.00 70.88 103 ILE A CA 1
ATOM 852 C C . ILE A 1 103 ? 17.148 -4.890 -5.979 1.00 70.88 103 ILE A C 1
ATOM 854 O O . ILE A 1 103 ? 18.236 -4.303 -5.957 1.00 70.88 103 ILE A O 1
ATOM 858 N N . ILE A 1 104 ? 16.352 -4.909 -4.905 1.00 73.94 104 ILE A N 1
ATOM 859 C CA . ILE A 1 104 ? 16.698 -4.243 -3.639 1.00 73.94 104 ILE A CA 1
ATOM 860 C C . ILE A 1 104 ? 17.965 -4.855 -3.032 1.00 73.94 104 ILE A C 1
ATOM 862 O O . ILE A 1 104 ? 18.852 -4.124 -2.580 1.00 73.94 104 ILE A O 1
ATOM 866 N N . ARG A 1 105 ? 18.075 -6.186 -3.031 1.00 76.75 105 ARG A N 1
ATOM 867 C CA . ARG A 1 105 ? 19.235 -6.915 -2.498 1.00 76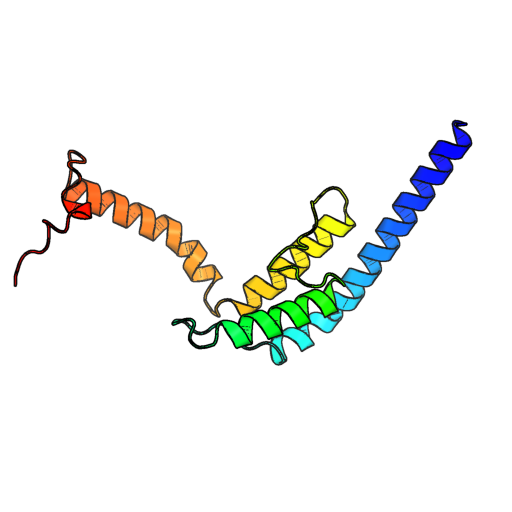.75 105 ARG A CA 1
ATOM 868 C C . ARG A 1 105 ? 20.516 -6.610 -3.275 1.00 76.75 105 ARG A C 1
ATOM 870 O O . ARG A 1 105 ? 21.596 -6.558 -2.680 1.00 76.75 105 ARG A O 1
ATOM 877 N N . GLU A 1 106 ? 20.420 -6.410 -4.584 1.00 75.81 106 GLU A N 1
ATOM 878 C CA . GLU A 1 106 ? 21.566 -6.134 -5.450 1.00 75.81 106 GLU A CA 1
ATOM 879 C C . GLU A 1 106 ? 21.962 -4.657 -5.501 1.00 75.81 106 GLU A C 1
ATOM 881 O O . GLU A 1 106 ? 23.138 -4.346 -5.716 1.00 75.81 106 GLU A O 1
ATOM 886 N N . ALA A 1 107 ? 21.043 -3.734 -5.208 1.00 76.38 107 ALA A N 1
ATOM 887 C CA . ALA A 1 107 ? 21.307 -2.297 -5.238 1.00 76.38 107 ALA A CA 1
ATOM 888 C C . ALA A 1 107 ? 22.544 -1.854 -4.416 1.00 76.38 107 ALA A C 1
ATOM 890 O O . ALA A 1 107 ? 23.333 -1.048 -4.925 1.00 76.38 107 ALA A O 1
ATOM 891 N N . PRO A 1 108 ? 22.812 -2.362 -3.192 1.00 79.12 108 PRO A N 1
ATOM 892 C CA . PRO A 1 108 ? 24.044 -2.052 -2.465 1.00 79.12 108 PRO A CA 1
ATOM 893 C C . PRO A 1 108 ? 25.311 -2.508 -3.199 1.00 79.12 108 PRO A C 1
ATOM 895 O O . PRO A 1 108 ? 26.293 -1.764 -3.241 1.00 79.12 108 PRO A O 1
ATOM 898 N N . ARG A 1 109 ? 25.290 -3.704 -3.804 1.00 73.56 109 ARG A N 1
ATOM 899 C CA . ARG A 1 109 ? 26.424 -4.248 -4.571 1.00 73.56 109 ARG A CA 1
ATOM 900 C C . ARG A 1 109 ? 26.664 -3.430 -5.835 1.00 73.56 109 ARG A C 1
ATOM 902 O O . ARG A 1 109 ? 27.802 -3.049 -6.101 1.00 73.56 109 ARG A O 1
ATOM 909 N N . ALA A 1 110 ? 25.601 -3.077 -6.555 1.00 70.25 110 ALA A N 1
ATOM 910 C CA . ALA A 1 110 ? 25.674 -2.196 -7.716 1.00 70.25 110 ALA A CA 1
ATOM 911 C C . ALA A 1 110 ? 26.259 -0.820 -7.346 1.00 70.25 110 ALA A C 1
ATOM 913 O O . ALA A 1 110 ? 27.175 -0.338 -8.009 1.00 70.25 110 ALA A O 1
ATOM 914 N N . ARG A 1 111 ? 25.827 -0.212 -6.229 1.00 75.56 111 ARG A N 1
ATOM 915 C CA . ARG A 1 111 ? 26.398 1.056 -5.723 1.00 75.56 111 ARG A CA 1
ATOM 916 C C . ARG A 1 111 ? 27.881 0.943 -5.370 1.00 75.56 111 ARG A C 1
ATOM 918 O O . ARG A 1 111 ? 28.645 1.871 -5.647 1.00 75.56 111 ARG A O 1
ATOM 925 N N . GLN A 1 112 ? 28.303 -0.171 -4.771 1.00 77.06 112 GLN A N 1
ATOM 926 C CA . GLN A 1 112 ? 29.718 -0.424 -4.489 1.00 77.06 112 GLN A CA 1
ATOM 927 C C . GLN A 1 112 ? 30.526 -0.560 -5.782 1.00 77.06 112 GLN A C 1
ATOM 929 O O . GLN A 1 112 ? 31.557 0.096 -5.917 1.00 77.06 112 GLN A O 1
ATOM 934 N N . ALA A 1 113 ? 30.035 -1.324 -6.760 1.00 71.56 113 ALA A N 1
ATOM 935 C CA . ALA A 1 113 ? 30.675 -1.459 -8.065 1.00 71.56 113 ALA A CA 1
ATOM 936 C C . ALA A 1 113 ? 30.788 -0.104 -8.784 1.00 71.56 113 ALA A C 1
ATOM 938 O O . ALA A 1 113 ? 31.872 0.255 -9.238 1.00 71.56 113 ALA A O 1
ATOM 939 N N . ILE A 1 114 ? 29.716 0.698 -8.797 1.00 75.62 114 ILE A N 1
ATOM 940 C CA . ILE A 1 114 ? 29.722 2.067 -9.337 1.00 75.62 114 ILE A CA 1
ATOM 941 C C . ILE A 1 114 ? 30.767 2.927 -8.620 1.00 75.62 114 ILE A C 1
ATOM 943 O O . ILE A 1 114 ? 31.522 3.641 -9.273 1.00 75.62 114 ILE A O 1
ATOM 947 N N . THR A 1 115 ? 30.860 2.847 -7.291 1.00 77.94 115 THR A N 1
ATOM 948 C CA . THR A 1 115 ? 31.878 3.575 -6.515 1.00 77.94 115 THR A CA 1
ATOM 949 C C . THR A 1 115 ? 33.297 3.157 -6.903 1.00 77.94 115 THR A C 1
ATOM 951 O O . THR A 1 115 ? 34.159 4.015 -7.096 1.00 77.94 115 THR A O 1
ATOM 954 N N . CYS A 1 116 ? 33.553 1.857 -7.054 1.00 76.00 116 CYS A N 1
ATOM 955 C CA . CYS A 1 116 ? 34.851 1.336 -7.483 1.00 76.00 116 CYS A CA 1
ATOM 956 C C . CYS A 1 116 ? 35.204 1.786 -8.905 1.00 76.00 116 CYS A C 1
ATOM 958 O O . CYS A 1 116 ? 36.313 2.263 -9.134 1.00 76.00 116 CYS A O 1
ATOM 960 N N . LEU A 1 117 ? 34.254 1.705 -9.839 1.00 73.38 117 LEU A N 1
ATOM 961 C CA . LEU A 1 117 ? 34.428 2.169 -11.216 1.00 73.38 117 LEU A CA 1
ATOM 962 C C . LEU A 1 117 ? 34.684 3.678 -11.261 1.00 73.38 117 LEU A C 1
ATOM 964 O O . LEU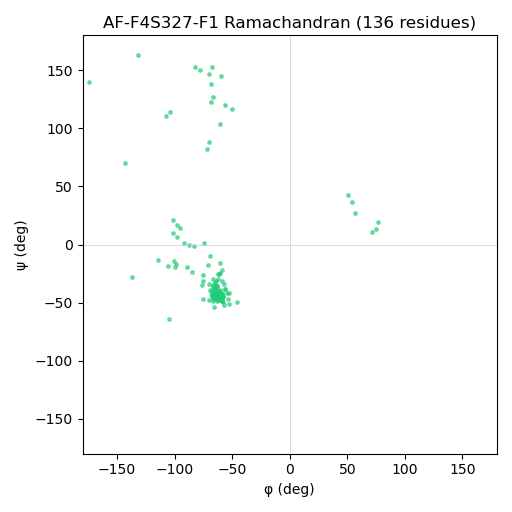 A 1 117 ? 35.599 4.119 -11.950 1.00 73.38 117 LEU A O 1
ATOM 968 N N . ARG A 1 118 ? 33.954 4.474 -10.470 1.00 73.44 118 ARG A N 1
ATOM 969 C CA . ARG A 1 118 ? 34.193 5.919 -10.341 1.00 73.44 118 ARG A CA 1
ATOM 970 C C . ARG A 1 118 ? 35.593 6.217 -9.826 1.00 73.44 118 ARG A C 1
ATOM 972 O O . ARG A 1 118 ? 36.271 7.041 -10.412 1.00 73.44 118 ARG A O 1
ATOM 979 N N . ARG A 1 119 ? 36.063 5.517 -8.791 1.00 75.50 119 ARG A N 1
ATOM 980 C CA . ARG A 1 119 ? 37.444 5.666 -8.299 1.00 75.50 119 ARG A CA 1
ATOM 981 C C . ARG A 1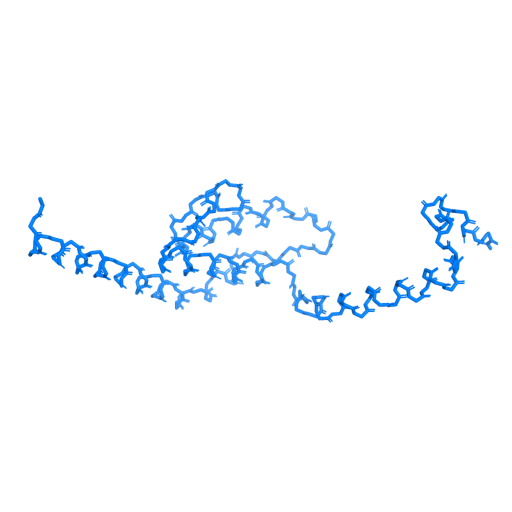 119 ? 38.489 5.241 -9.327 1.00 75.50 119 ARG A C 1
ATOM 983 O O . ARG A 1 119 ? 39.583 5.783 -9.324 1.00 75.50 119 ARG A O 1
ATOM 990 N N . HIS A 1 120 ? 38.178 4.266 -10.174 1.00 78.62 120 HIS A N 1
ATOM 991 C CA . HIS A 1 120 ? 39.099 3.793 -11.200 1.00 78.62 120 HIS A CA 1
ATOM 992 C C . HIS A 1 120 ? 39.208 4.776 -12.375 1.00 78.62 120 HIS A C 1
ATOM 994 O O . HIS A 1 120 ? 40.311 5.109 -12.799 1.00 78.62 120 HIS A O 1
ATOM 1000 N N . PHE A 1 121 ? 38.072 5.265 -12.874 1.00 73.19 121 PHE A N 1
ATOM 1001 C CA . PHE A 1 121 ? 38.015 6.160 -14.033 1.00 73.19 121 PHE A CA 1
ATOM 1002 C C . PHE A 1 121 ? 38.121 7.650 -13.674 1.00 73.19 121 PHE A C 1
ATOM 1004 O O . PHE A 1 121 ? 38.454 8.465 -14.531 1.00 73.19 121 PHE A O 1
ATOM 1011 N N . ASP A 1 122 ? 37.865 8.013 -12.419 1.00 72.88 122 ASP A N 1
ATOM 1012 C CA . ASP A 1 122 ? 38.004 9.367 -11.882 1.00 72.88 122 ASP A CA 1
ATOM 1013 C C . ASP A 1 122 ? 38.536 9.353 -10.426 1.00 72.88 122 ASP A C 1
ATOM 1015 O O . ASP A 1 122 ? 37.810 9.673 -9.477 1.00 72.88 122 ASP A O 1
ATOM 1019 N N . PRO A 1 123 ? 39.817 8.982 -10.214 1.00 75.06 123 PRO A N 1
ATOM 1020 C CA . PRO A 1 123 ? 40.395 8.796 -8.876 1.00 75.06 123 PRO A CA 1
ATOM 1021 C C . PRO A 1 123 ? 40.405 10.059 -8.012 1.00 75.06 123 PRO A C 1
ATOM 1023 O O . PRO A 1 123 ? 40.414 9.972 -6.786 1.00 75.06 123 PRO A O 1
ATOM 1026 N N . TYR A 1 124 ? 40.405 11.229 -8.652 1.00 79.12 124 TYR A N 1
ATOM 1027 C CA . TYR A 1 124 ? 40.468 12.532 -7.993 1.00 79.12 124 TYR A CA 1
ATOM 1028 C C . TYR A 1 124 ? 39.101 13.223 -7.908 1.00 79.12 124 TYR A C 1
ATOM 1030 O O . TYR A 1 124 ? 39.051 14.400 -7.561 1.00 79.12 124 TYR A O 1
ATOM 1038 N N . ALA A 1 125 ? 38.007 12.516 -8.229 1.00 67.12 125 ALA A N 1
ATOM 1039 C CA . ALA A 1 125 ? 36.644 13.055 -8.236 1.00 67.12 125 ALA A CA 1
ATOM 1040 C C . ALA A 1 125 ? 36.524 14.369 -9.035 1.00 67.12 125 ALA A C 1
ATOM 1042 O O . ALA A 1 125 ? 35.874 15.326 -8.621 1.00 67.12 125 ALA A O 1
ATOM 1043 N N . THR A 1 126 ? 37.179 14.418 -10.194 1.00 69.31 126 THR A N 1
ATOM 1044 C CA . THR A 1 126 ? 37.215 15.586 -11.082 1.00 69.31 126 THR A CA 1
ATOM 1045 C C . THR A 1 126 ? 35.870 15.876 -11.758 1.00 69.31 126 THR A C 1
ATOM 1047 O O . THR A 1 126 ? 35.720 16.917 -12.399 1.00 69.31 126 THR A O 1
ATOM 1050 N N . GLY A 1 127 ? 34.888 14.974 -11.658 1.00 65.75 127 GLY A N 1
ATOM 1051 C CA . GLY A 1 127 ? 33.574 15.100 -12.292 1.00 65.75 127 GLY A CA 1
ATOM 1052 C C . GLY A 1 127 ? 33.610 14.798 -13.793 1.00 65.75 127 GLY A C 1
ATOM 1053 O O . GLY A 1 127 ? 32.724 15.221 -14.535 1.00 65.75 127 GLY A O 1
ATOM 1054 N N . ARG A 1 128 ? 34.649 14.101 -14.274 1.00 66.31 128 ARG A N 1
ATOM 1055 C CA . ARG A 1 128 ? 34.818 13.747 -15.699 1.00 66.31 128 ARG A CA 1
ATOM 1056 C C . ARG A 1 128 ? 33.762 12.759 -16.189 1.00 66.31 128 ARG A C 1
ATOM 1058 O O . ARG A 1 128 ? 33.301 12.848 -17.324 1.00 66.31 128 ARG A O 1
ATOM 1065 N N . LEU A 1 129 ? 33.350 11.839 -15.317 1.00 62.97 129 LEU A N 1
ATOM 1066 C CA . LEU A 1 129 ? 32.325 10.836 -15.623 1.00 62.97 129 LEU A CA 1
ATOM 1067 C C . LEU A 1 129 ? 30.925 11.447 -15.764 1.00 62.97 129 LEU A C 1
ATOM 1069 O O . LEU A 1 129 ? 30.150 10.999 -16.602 1.00 62.97 129 LEU A O 1
ATOM 1073 N N . GLU A 1 130 ? 30.612 12.490 -14.995 1.00 65.00 130 GLU A N 1
ATOM 1074 C CA . GLU A 1 130 ? 29.309 13.175 -15.031 1.00 65.00 130 GLU A CA 1
ATOM 1075 C C . GLU A 1 130 ? 29.162 14.075 -16.266 1.00 65.00 130 GLU A C 1
ATOM 1077 O O . GLU A 1 130 ? 28.062 14.267 -16.774 1.00 65.00 130 GLU A O 1
ATOM 1082 N N . ARG A 1 131 ? 30.287 14.560 -16.803 1.00 63.00 131 ARG A N 1
ATOM 1083 C CA . ARG A 1 131 ? 30.356 15.362 -18.033 1.00 63.00 131 ARG A CA 1
ATOM 1084 C C . ARG A 1 131 ? 30.363 14.532 -19.322 1.00 63.00 131 ARG A C 1
ATOM 1086 O O . ARG A 1 131 ? 30.405 15.096 -20.410 1.00 63.00 131 ARG A O 1
ATOM 1093 N N . GLY A 1 132 ? 30.333 13.200 -19.221 1.00 59.47 132 GLY A N 1
ATOM 1094 C CA . GLY A 1 132 ? 30.354 12.305 -20.384 1.00 59.47 132 GLY A CA 1
ATOM 1095 C C . GLY A 1 132 ? 31.701 12.238 -21.116 1.00 59.47 132 GLY A C 1
ATOM 1096 O O . GLY A 1 132 ? 31.786 11.630 -22.181 1.00 59.47 132 GLY A O 1
ATOM 1097 N N . GLU A 1 133 ? 32.770 12.794 -20.538 1.00 59.38 133 GLU A N 1
ATOM 1098 C CA . GLU A 1 133 ? 34.109 12.890 -21.147 1.00 59.38 133 GLU A CA 1
ATOM 1099 C C . GLU A 1 133 ? 34.870 11.543 -21.163 1.00 59.38 133 GLU A C 1
ATOM 1101 O O . GLU A 1 133 ? 35.998 11.462 -21.640 1.00 59.38 133 GLU A O 1
ATOM 1106 N N . GLY A 1 134 ? 34.246 10.469 -20.663 1.00 55.91 134 GLY A N 1
ATOM 1107 C CA . GLY A 1 134 ? 34.769 9.098 -20.653 1.00 55.91 134 GLY A CA 1
ATOM 1108 C C . GLY A 1 134 ?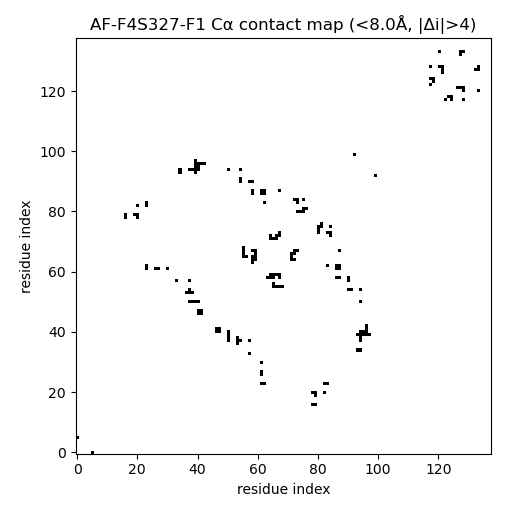 34.260 8.192 -21.781 1.00 55.91 134 GLY A C 1
ATOM 1109 O O . GLY A 1 134 ? 34.546 6.995 -21.755 1.00 55.91 134 GLY A O 1
ATOM 1110 N N . ARG A 1 135 ? 33.501 8.708 -22.764 1.00 51.34 135 ARG A N 1
ATOM 1111 C CA . ARG A 1 135 ? 33.143 7.928 -23.962 1.00 51.34 135 ARG A CA 1
ATOM 1112 C C . ARG A 1 135 ? 34.391 7.736 -24.822 1.00 51.34 135 ARG A C 1
ATOM 1114 O O . ARG A 1 135 ? 34.688 8.539 -25.701 1.00 51.34 135 ARG A O 1
ATOM 1121 N N . LEU A 1 136 ? 35.133 6.666 -24.548 1.00 53.06 136 LEU A N 1
ATOM 1122 C CA . LEU A 1 136 ? 36.117 6.142 -25.484 1.00 53.06 136 LEU A CA 1
ATOM 1123 C C . LEU A 1 136 ? 35.359 5.741 -26.750 1.00 53.06 136 LEU A C 1
ATOM 1125 O O . LEU A 1 136 ? 34.656 4.734 -26.764 1.00 53.06 136 LEU A O 1
ATOM 1129 N N . TYR A 1 137 ? 35.479 6.571 -27.783 1.00 46.66 137 TYR A N 1
ATOM 1130 C CA . TYR A 1 137 ? 35.120 6.216 -29.146 1.00 46.66 137 TYR A CA 1
ATOM 1131 C C . TYR A 1 137 ? 35.786 4.875 -29.483 1.00 46.66 137 TYR A C 1
ATOM 1133 O O . TYR A 1 137 ? 37.015 4.763 -29.476 1.00 46.66 137 TYR A O 1
ATOM 1141 N N . ARG A 1 138 ? 34.967 3.860 -29.739 1.00 40.31 138 ARG A N 1
ATOM 1142 C CA . ARG A 1 138 ? 35.318 2.698 -30.549 1.00 40.31 138 ARG A CA 1
ATOM 1143 C C . ARG A 1 138 ? 34.277 2.574 -31.640 1.00 40.31 138 ARG A C 1
ATOM 1145 O O . ARG A 1 138 ? 33.085 2.742 -31.304 1.00 40.31 138 ARG A O 1
#

Organism: Melampsora larici-populina (strain 98AG31 / pathotype 3-4-7) (NCBI:txid747676)

Radius of gyration: 23.1 Å; Cα contacts (8 Å, |Δi|>4): 99; chains: 1; bounding box: 54×30×67 Å